Protein AF-A0A968H9P8-F1 (afdb_monomer)

Mean predicted aligned error: 7.25 Å

Solvent-accessible 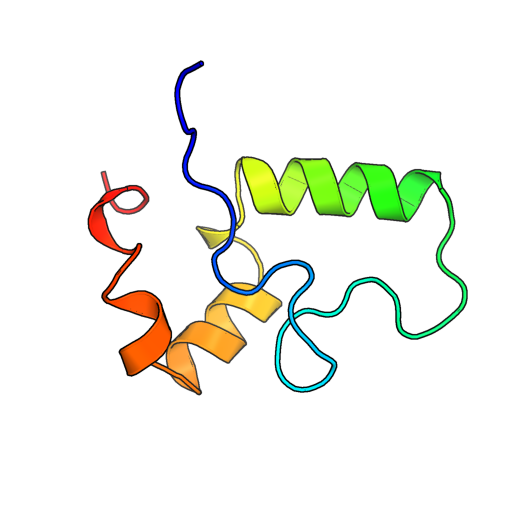surface area (backbone atoms only — not comparable to full-atom values): 4272 Å² total; per-residue (Å²): 134,83,85,69,75,53,44,90,46,61,70,68,39,84,93,62,36,43,85,71,84,67,95,72,54,76,66,54,53,52,51,48,54,53,39,34,48,75,47,30,90,78,30,68,67,49,52,54,46,41,71,76,36,56,81,72,38,71,86,62,58,89,76,76,85,122

Radius of gyration: 12.03 Å; Cα contacts (8 Å, |Δi|>4): 53; chains: 1; bounding box: 29×31×29 Å

Secondary structure (DSSP, 8-state):
-------TTBTS-TTTB-S-SS---HHHHHHHHHHHTT-GGG-HHHHHHHHH-HHHHTTTGGGS--

Structure (mmCIF, N/CA/C/O backbone):
data_AF-A0A968H9P8-F1
#
_entry.id   AF-A0A968H9P8-F1
#
loop_
_atom_site.group_PDB
_atom_site.id
_atom_site.type_symbol
_atom_site.label_atom_id
_atom_site.label_alt_id
_atom_site.label_comp_id
_atom_site.label_asym_id
_atom_site.label_entity_id
_atom_site.label_seq_id
_atom_site.pdbx_PDB_ins_code
_atom_site.Cartn_x
_atom_site.Cartn_y
_atom_site.Cartn_z
_atom_site.occupancy
_atom_site.B_iso_or_equiv
_atom_site.auth_seq_id
_atom_site.auth_comp_id
_atom_site.auth_asym_id
_atom_site.auth_atom_id
_atom_site.pdbx_PDB_model_num
ATOM 1 N N . MET A 1 1 ? -2.514 19.223 7.925 1.00 37.41 1 MET A N 1
ATOM 2 C CA . MET A 1 1 ? -2.183 17.992 7.177 1.00 37.41 1 MET A CA 1
ATOM 3 C C . MET A 1 1 ? -3.160 16.919 7.615 1.00 37.41 1 MET A C 1
ATOM 5 O O . MET A 1 1 ? -2.997 16.346 8.681 1.00 37.41 1 MET A O 1
ATOM 9 N N . THR A 1 2 ? -4.254 16.741 6.881 1.00 47.22 2 THR A N 1
ATOM 10 C CA . THR A 1 2 ? -5.230 15.686 7.168 1.00 47.22 2 THR A CA 1
ATOM 11 C C . THR A 1 2 ? -4.613 14.358 6.746 1.00 47.22 2 THR A C 1
ATOM 13 O O . THR A 1 2 ? -4.403 14.136 5.555 1.00 47.22 2 THR A O 1
ATOM 16 N N . ASN A 1 3 ? -4.279 13.508 7.722 1.00 57.47 3 ASN A N 1
ATOM 17 C CA . ASN A 1 3 ? -3.896 12.113 7.501 1.00 57.47 3 ASN A CA 1
ATOM 18 C C . ASN A 1 3 ? -5.085 11.396 6.855 1.00 57.47 3 ASN A C 1
ATOM 20 O O . ASN A 1 3 ? -5.953 10.863 7.542 1.00 57.47 3 ASN A O 1
ATOM 24 N N . LYS A 1 4 ? -5.176 11.458 5.524 1.00 63.00 4 LYS A N 1
ATOM 25 C CA . LYS A 1 4 ? -6.104 10.611 4.784 1.00 63.00 4 LYS A CA 1
ATOM 26 C C . LYS A 1 4 ? -5.654 9.164 4.980 1.00 63.00 4 LYS A C 1
ATOM 28 O O . LYS A 1 4 ? -4.449 8.917 4.914 1.00 63.00 4 LYS A O 1
ATOM 33 N N . PRO A 1 5 ? -6.585 8.234 5.231 1.00 65.44 5 PRO A N 1
ATOM 34 C CA . PRO A 1 5 ? -6.236 6.832 5.379 1.00 65.44 5 PRO A CA 1
ATOM 35 C C . PRO A 1 5 ? -5.580 6.346 4.081 1.00 65.44 5 PRO A C 1
ATOM 37 O O . PRO A 1 5 ? -6.143 6.485 2.996 1.00 65.44 5 PRO A O 1
ATOM 40 N N . ILE A 1 6 ? -4.360 5.833 4.201 1.00 79.75 6 ILE A N 1
ATOM 41 C CA . ILE A 1 6 ? -3.616 5.178 3.122 1.00 79.75 6 ILE A CA 1
ATOM 42 C C . ILE A 1 6 ? -3.648 3.667 3.353 1.00 79.75 6 ILE A C 1
ATOM 44 O O . ILE A 1 6 ? -3.829 3.220 4.486 1.00 79.75 6 ILE A O 1
ATOM 48 N N . CYS A 1 7 ? -3.438 2.883 2.296 1.00 85.94 7 CYS A N 1
ATOM 49 C CA . CYS A 1 7 ? -3.307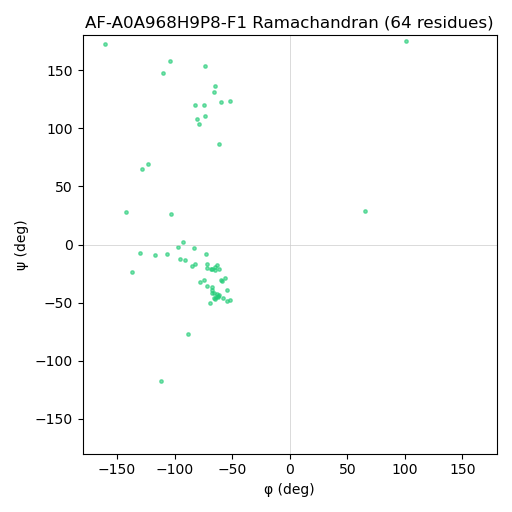 1.432 2.405 1.00 85.94 7 CYS A CA 1
ATOM 50 C C . CYS A 1 7 ? -2.258 1.051 3.474 1.00 85.94 7 CYS A C 1
ATOM 52 O O . CYS A 1 7 ? -1.098 1.449 3.339 1.00 85.94 7 CYS A O 1
ATOM 54 N N . PRO A 1 8 ? -2.612 0.251 4.497 1.00 85.62 8 PRO A N 1
ATOM 55 C CA . PRO A 1 8 ? -1.696 -0.108 5.583 1.00 85.62 8 PRO A CA 1
ATOM 56 C C . PRO A 1 8 ? -0.541 -1.016 5.132 1.00 85.62 8 PRO A C 1
ATOM 58 O O . PRO A 1 8 ? 0.503 -1.058 5.785 1.00 85.62 8 PRO A O 1
ATOM 61 N N . PHE A 1 9 ? -0.708 -1.715 4.008 1.00 86.38 9 PHE A N 1
ATOM 62 C CA . PHE A 1 9 ? 0.282 -2.650 3.471 1.00 86.38 9 PHE A CA 1
ATOM 63 C C . PHE A 1 9 ? 1.206 -2.038 2.414 1.00 86.38 9 PHE A C 1
ATOM 65 O O . PHE A 1 9 ? 2.200 -2.662 2.050 1.00 86.38 9 PHE A O 1
ATOM 72 N N . TYR A 1 10 ? 0.882 -0.843 1.910 1.00 87.00 10 TYR A N 1
ATOM 73 C CA . TYR A 1 10 ? 1.611 -0.212 0.811 1.00 87.00 10 TYR A CA 1
ATOM 74 C C . TYR A 1 10 ? 3.050 0.151 1.205 1.00 87.00 10 TYR A C 1
ATOM 76 O O . TYR A 1 10 ? 3.273 0.790 2.235 1.00 87.00 10 TYR A O 1
ATOM 84 N N . GLY A 1 11 ? 4.011 -0.225 0.356 1.00 82.31 11 GLY A N 1
ATOM 85 C CA . GLY A 1 11 ? 5.426 0.130 0.489 1.00 82.31 11 GLY A CA 1
ATOM 86 C C . GLY A 1 11 ? 6.106 -0.478 1.718 1.00 82.31 11 GLY A C 1
ATOM 87 O O . GLY A 1 11 ? 6.993 0.151 2.290 1.00 82.31 11 GLY A O 1
ATOM 88 N N . LYS A 1 12 ? 5.639 -1.644 2.183 1.00 84.00 12 LYS A N 1
ATOM 89 C CA . LYS A 1 12 ? 6.170 -2.299 3.386 1.00 84.00 12 LYS A CA 1
ATOM 90 C C . LYS A 1 12 ? 7.349 -3.219 3.082 1.00 84.00 12 LYS A C 1
ATOM 92 O O . LYS A 1 12 ? 8.480 -2.876 3.405 1.00 84.00 12 LYS A O 1
ATOM 97 N N . ASN A 1 13 ? 7.073 -4.400 2.550 1.00 82.88 13 ASN A N 1
ATOM 98 C CA . ASN A 1 13 ? 8.056 -5.423 2.211 1.00 82.88 13 ASN A CA 1
ATOM 99 C C . ASN A 1 13 ? 7.445 -6.409 1.206 1.00 82.88 13 ASN A C 1
ATOM 101 O O . ASN A 1 13 ? 6.240 -6.355 0.933 1.00 82.88 13 ASN A O 1
ATOM 105 N N . ASP A 1 14 ? 8.285 -7.301 0.687 1.00 80.19 14 ASP A N 1
ATOM 106 C CA . ASP A 1 14 ? 7.935 -8.284 -0.344 1.00 80.19 14 ASP A CA 1
ATOM 107 C C . ASP A 1 14 ? 6.791 -9.219 0.083 1.00 80.19 14 ASP A C 1
ATOM 109 O O . ASP A 1 14 ? 5.971 -9.614 -0.745 1.00 80.19 14 ASP A O 1
ATOM 113 N N . ASP A 1 15 ? 6.680 -9.519 1.382 1.00 81.88 15 ASP A N 1
ATOM 114 C CA . ASP A 1 15 ? 5.607 -10.354 1.943 1.00 81.88 15 ASP A CA 1
ATOM 115 C C . ASP A 1 15 ? 4.236 -9.651 1.967 1.00 81.88 15 ASP A C 1
ATOM 117 O O . ASP A 1 15 ? 3.194 -10.297 2.121 1.00 81.88 15 ASP A O 1
ATOM 121 N N . LEU A 1 16 ? 4.224 -8.322 1.825 1.00 85.38 16 LEU A N 1
ATOM 122 C CA . LEU A 1 16 ? 3.033 -7.480 1.847 1.00 85.38 16 LEU A CA 1
ATOM 123 C C . LEU A 1 16 ? 2.770 -6.866 0.461 1.00 85.38 16 LEU A C 1
ATOM 125 O O . LEU A 1 16 ? 2.440 -7.568 -0.498 1.00 85.38 16 LEU A O 1
ATOM 129 N N . CYS A 1 17 ? 2.816 -5.536 0.362 1.00 84.94 17 CYS A N 1
ATOM 130 C CA . CYS A 1 17 ? 2.624 -4.792 -0.876 1.00 84.94 17 CYS A CA 1
ATOM 131 C C . CYS A 1 17 ? 3.853 -3.917 -1.121 1.00 84.94 17 CYS A C 1
ATOM 133 O O . CYS A 1 17 ? 3.798 -2.689 -1.003 1.00 84.94 17 CYS A O 1
ATOM 135 N N . ASP A 1 18 ? 4.976 -4.566 -1.433 1.00 82.12 18 ASP A N 1
ATOM 136 C CA . ASP A 1 18 ? 6.101 -3.872 -2.040 1.00 82.12 18 ASP A C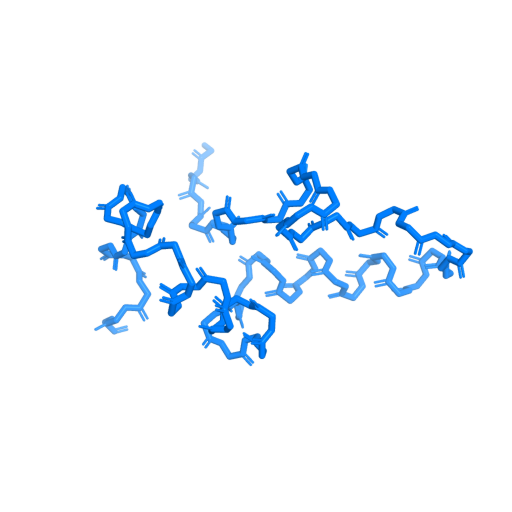A 1
ATOM 137 C C . ASP A 1 18 ? 5.785 -3.565 -3.506 1.00 82.12 18 ASP A C 1
ATOM 139 O O . ASP A 1 18 ? 5.505 -4.441 -4.323 1.00 82.12 18 ASP A O 1
ATOM 143 N N . VAL A 1 19 ? 5.787 -2.279 -3.827 1.00 69.56 19 VAL A N 1
ATOM 144 C CA . VAL A 1 19 ? 5.605 -1.781 -5.191 1.00 69.56 19 VAL A CA 1
ATOM 145 C C . VAL A 1 19 ? 6.912 -1.787 -5.985 1.00 69.56 19 VAL A C 1
ATOM 147 O O . VAL A 1 19 ? 6.894 -1.441 -7.160 1.00 69.56 19 VAL A O 1
ATOM 150 N N . GLY A 1 20 ? 8.036 -2.158 -5.364 1.00 62.00 20 GLY A N 1
ATOM 151 C CA . GLY A 1 20 ? 9.377 -2.091 -5.940 1.00 62.00 20 GLY A CA 1
ATOM 152 C C . GLY A 1 20 ? 9.920 -3.388 -6.544 1.00 62.00 20 GLY A C 1
ATOM 153 O O . GLY A 1 20 ? 11.026 -3.365 -7.086 1.00 62.00 20 GLY A O 1
ATOM 154 N N . CYS A 1 21 ? 9.192 -4.507 -6.491 1.00 63.94 21 CYS A N 1
ATOM 155 C CA . CYS A 1 21 ? 9.702 -5.761 -7.041 1.00 63.94 21 CYS A CA 1
ATOM 156 C C . CYS A 1 21 ? 9.559 -5.798 -8.577 1.00 63.94 21 CYS A C 1
ATOM 158 O O . CYS A 1 21 ? 8.475 -6.017 -9.121 1.00 63.94 21 CYS A O 1
ATOM 160 N N . GLY A 1 22 ? 10.676 -5.585 -9.281 1.00 72.88 22 GLY A N 1
ATOM 161 C CA . GLY A 1 22 ? 10.759 -5.585 -10.746 1.00 72.88 22 GLY A CA 1
ATOM 162 C C . GLY A 1 22 ? 10.778 -4.186 -11.373 1.00 72.88 22 GLY A C 1
ATOM 163 O O . GLY A 1 22 ? 10.672 -3.166 -10.697 1.00 72.88 22 GLY A O 1
ATOM 164 N N . TYR A 1 23 ? 10.953 -4.120 -12.696 1.00 78.38 23 TYR A N 1
ATOM 165 C CA . TYR A 1 23 ? 10.894 -2.850 -13.424 1.00 78.38 23 TYR A CA 1
ATOM 166 C C . TYR A 1 23 ? 9.431 -2.468 -13.658 1.00 78.38 23 TYR A C 1
ATOM 168 O O . TYR A 1 23 ? 8.754 -3.077 -14.486 1.00 78.38 23 TYR A O 1
ATOM 176 N N . ILE A 1 24 ? 8.954 -1.446 -12.950 1.00 83.69 24 ILE A N 1
ATOM 177 C CA . ILE A 1 24 ? 7.659 -0.812 -13.212 1.00 83.69 24 ILE A CA 1
ATOM 178 C C . ILE A 1 24 ? 7.865 0.593 -13.770 1.00 83.69 24 ILE A C 1
ATOM 180 O O . ILE A 1 24 ? 8.843 1.273 -13.446 1.00 83.69 24 ILE A O 1
ATOM 184 N N . SER A 1 25 ? 6.962 1.039 -14.643 1.00 88.75 25 SER A N 1
ATOM 185 C CA . SER A 1 25 ? 7.095 2.366 -15.236 1.00 88.75 25 SER A CA 1
ATOM 186 C C . SER A 1 25 ? 6.752 3.461 -14.212 1.00 88.75 25 SER A C 1
ATOM 188 O O . SER A 1 25 ? 5.923 3.244 -13.323 1.00 88.75 25 SER A O 1
ATOM 190 N N . PRO A 1 26 ? 7.302 4.683 -14.348 1.00 86.75 26 PRO A N 1
ATOM 191 C CA . PRO A 1 26 ? 6.903 5.815 -13.508 1.00 86.75 26 PRO A CA 1
ATOM 192 C C . PRO A 1 26 ? 5.396 6.103 -13.559 1.00 86.75 26 PRO A C 1
ATOM 194 O O . PRO A 1 26 ? 4.821 6.599 -12.591 1.00 86.75 26 PRO A O 1
ATOM 197 N N . HIS A 1 27 ? 4.747 5.788 -14.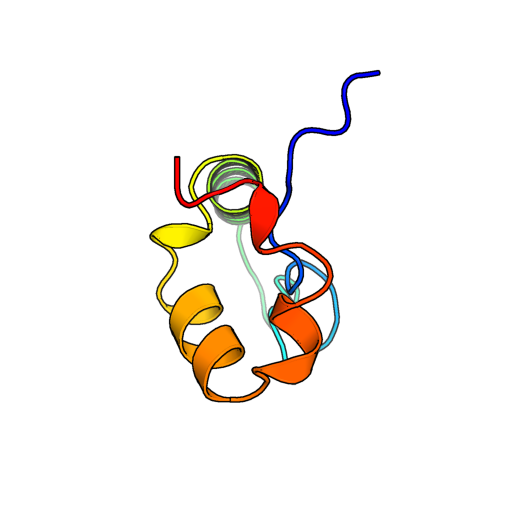684 1.00 88.31 27 HIS A N 1
ATOM 198 C CA . HIS A 1 27 ? 3.299 5.888 -14.827 1.00 88.31 27 HIS A CA 1
ATOM 199 C C . HIS A 1 27 ? 2.578 4.902 -13.897 1.00 88.31 27 HIS A C 1
ATOM 201 O O . HIS A 1 27 ? 1.664 5.305 -13.174 1.00 88.31 27 HIS A O 1
ATOM 207 N N . ASP A 1 28 ? 3.025 3.646 -13.862 1.00 86.88 28 ASP A N 1
ATOM 208 C CA . ASP A 1 28 ? 2.426 2.598 -13.030 1.00 86.88 28 ASP A CA 1
ATOM 209 C C . ASP A 1 28 ? 2.618 2.896 -11.547 1.00 86.88 28 ASP A C 1
ATOM 211 O O . ASP A 1 28 ? 1.655 2.828 -10.788 1.00 86.88 28 ASP A O 1
ATOM 215 N N . VAL A 1 29 ? 3.806 3.361 -11.144 1.00 85.06 29 VAL A N 1
ATOM 216 C CA . VAL A 1 29 ? 4.056 3.861 -9.779 1.00 85.06 29 VAL A CA 1
ATOM 217 C C . VAL A 1 29 ? 3.011 4.912 -9.392 1.00 85.06 29 VAL A C 1
ATOM 219 O O . VAL A 1 29 ? 2.395 4.839 -8.329 1.00 85.06 29 VAL A O 1
ATOM 222 N N . ASN A 1 30 ? 2.763 5.882 -10.275 1.00 86.88 30 ASN A N 1
ATOM 223 C CA . ASN A 1 30 ? 1.827 6.973 -10.016 1.00 86.88 30 ASN A CA 1
ATOM 224 C C . ASN A 1 30 ? 0.373 6.476 -9.926 1.00 86.88 30 ASN A C 1
ATOM 226 O O . ASN A 1 30 ? -0.406 6.966 -9.103 1.00 86.88 30 ASN A O 1
ATOM 230 N N . MET A 1 31 ? 0.003 5.490 -10.749 1.00 86.56 31 MET A N 1
ATOM 231 C CA . MET A 1 31 ? -1.297 4.822 -10.667 1.00 86.56 31 MET A CA 1
ATOM 232 C C . MET A 1 31 ? -1.456 4.063 -9.350 1.00 86.56 31 MET A C 1
ATOM 234 O O . MET A 1 31 ? -2.484 4.220 -8.688 1.00 86.56 31 MET A O 1
ATOM 238 N N . ILE A 1 32 ? -0.436 3.315 -8.924 1.00 87.19 32 ILE A N 1
ATOM 239 C CA . ILE A 1 32 ? -0.493 2.543 -7.683 1.00 87.19 32 ILE A CA 1
ATOM 240 C C . ILE A 1 32 ? -0.589 3.479 -6.474 1.00 87.19 32 ILE A C 1
ATOM 242 O O . ILE A 1 32 ? -1.478 3.296 -5.646 1.00 87.19 32 ILE A O 1
ATOM 246 N N . ILE A 1 33 ? 0.225 4.541 -6.407 1.00 85.44 33 ILE A N 1
ATOM 247 C CA . ILE A 1 33 ? 0.137 5.554 -5.339 1.00 85.44 33 ILE A CA 1
ATOM 248 C C . ILE A 1 33 ? -1.283 6.121 -5.249 1.00 85.44 33 ILE A C 1
ATOM 250 O O . ILE A 1 33 ? -1.864 6.189 -4.163 1.00 85.44 33 ILE A O 1
ATOM 254 N N . ARG A 1 34 ? -1.871 6.521 -6.386 1.00 83.69 34 ARG A N 1
ATOM 255 C CA . ARG A 1 34 ? -3.232 7.082 -6.425 1.00 83.69 34 ARG A CA 1
ATOM 256 C C . ARG A 1 34 ? -4.268 6.080 -5.932 1.00 83.69 34 ARG A C 1
ATOM 258 O O . 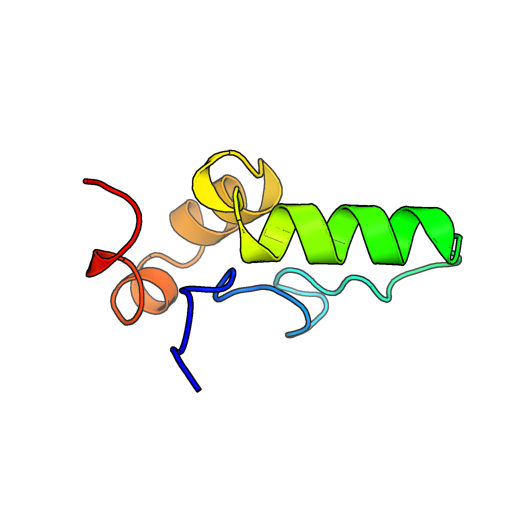ARG A 1 34 ? -5.159 6.465 -5.173 1.00 83.69 34 ARG A O 1
ATOM 265 N N . TYR A 1 35 ? -4.150 4.824 -6.354 1.00 84.31 35 TYR A N 1
ATOM 266 C CA . TYR A 1 35 ? -5.092 3.771 -6.000 1.00 84.31 35 TYR A CA 1
ATOM 267 C C . TYR A 1 35 ? -4.983 3.410 -4.514 1.00 84.31 35 TYR A C 1
ATOM 269 O O . TYR A 1 35 ? -5.971 3.492 -3.782 1.00 84.31 35 TYR A O 1
ATOM 277 N N . CYS A 1 36 ? -3.770 3.148 -4.028 1.00 86.31 36 CYS A N 1
ATOM 278 C CA . CYS A 1 36 ? -3.495 2.813 -2.633 1.00 86.31 36 CYS A CA 1
ATOM 279 C C . CYS A 1 36 ? -3.791 3.960 -1.649 1.00 86.31 36 CYS A C 1
ATOM 281 O O . CYS A 1 36 ? -3.988 3.704 -0.464 1.00 86.31 36 CYS A O 1
ATOM 283 N N . SER A 1 37 ? -3.869 5.211 -2.113 1.00 83.19 37 SER A N 1
ATOM 284 C CA . SER A 1 37 ? -4.191 6.371 -1.263 1.00 83.19 37 SER A CA 1
ATOM 285 C C . SER A 1 37 ? -5.683 6.714 -1.183 1.00 83.19 37 SER A C 1
ATOM 287 O O . SER A 1 37 ? -6.061 7.566 -0.383 1.00 83.19 37 SER A O 1
ATOM 289 N N . LYS A 1 38 ? -6.531 6.160 -2.061 1.00 80.75 38 LYS A N 1
ATOM 290 C CA . LYS A 1 38 ? -7.947 6.576 -2.165 1.00 80.75 38 LYS A CA 1
ATOM 291 C C . LYS A 1 38 ? -8.947 5.434 -2.310 1.00 80.75 38 LYS A C 1
ATOM 293 O O . LYS A 1 38 ? -10.120 5.647 -2.037 1.00 80.75 38 LYS A O 1
ATOM 298 N N . ARG A 1 39 ? -8.514 4.274 -2.804 1.00 83.56 39 ARG A N 1
ATOM 299 C CA . ARG A 1 39 ? -9.377 3.144 -3.185 1.00 83.56 39 ARG A CA 1
ATOM 300 C C . ARG A 1 39 ? -8.746 1.796 -2.843 1.00 83.56 39 ARG A C 1
ATOM 302 O O . ARG A 1 39 ? -8.995 0.795 -3.503 1.00 83.56 39 ARG A O 1
ATOM 3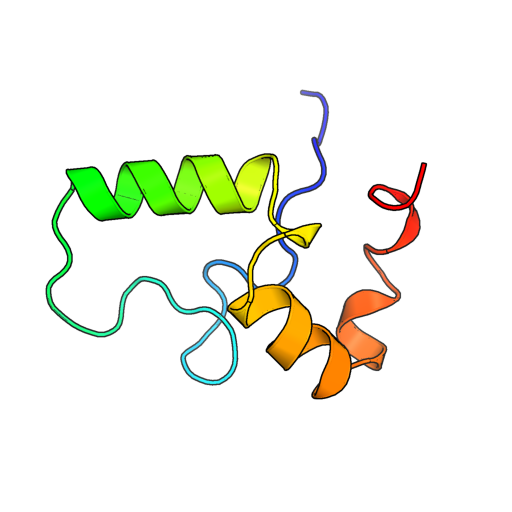09 N N . TYR A 1 40 ? -7.901 1.758 -1.816 1.00 86.00 40 TYR A N 1
ATOM 310 C CA . TYR A 1 40 ? -7.193 0.531 -1.457 1.00 86.00 40 TYR A CA 1
ATOM 311 C C . TYR A 1 40 ? -8.132 -0.586 -0.989 1.00 86.00 40 TYR A C 1
ATOM 313 O O . TYR A 1 40 ? -7.781 -1.747 -1.127 1.00 86.00 40 TYR A O 1
ATOM 321 N N . CYS A 1 41 ? -9.338 -0.258 -0.524 1.00 84.88 41 CYS A N 1
ATOM 322 C CA . CYS A 1 41 ? -10.356 -1.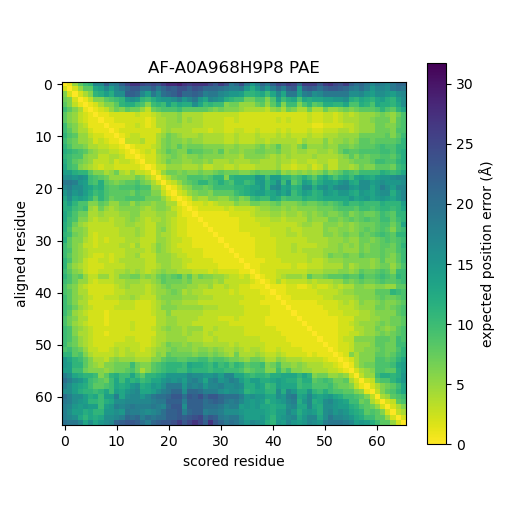239 -0.139 1.00 84.88 41 CYS A CA 1
ATOM 323 C C . CYS A 1 41 ? -10.907 -2.036 -1.337 1.00 84.88 41 CYS A C 1
ATOM 325 O O . CYS A 1 41 ? -11.342 -3.167 -1.159 1.00 84.88 41 CYS A O 1
ATOM 327 N N . ASP A 1 42 ? -10.765 -1.508 -2.560 1.00 85.50 42 ASP A N 1
ATOM 328 C CA . ASP A 1 42 ? -11.047 -2.214 -3.817 1.00 85.50 42 ASP A CA 1
ATOM 329 C C . ASP A 1 42 ? -9.790 -2.910 -4.391 1.00 85.50 42 ASP A C 1
ATOM 331 O O . ASP A 1 42 ? -9.809 -3.432 -5.507 1.00 85.50 42 ASP A O 1
ATOM 335 N N . CYS A 1 43 ? -8.637 -2.844 -3.715 1.00 86.31 43 CYS A N 1
ATOM 336 C CA . CYS A 1 43 ? -7.399 -3.447 -4.207 1.00 86.31 43 CYS A CA 1
ATOM 337 C C . CYS A 1 43 ? -7.378 -4.939 -3.876 1.00 86.31 43 CYS A C 1
ATOM 339 O O . CYS A 1 43 ? -7.352 -5.318 -2.709 1.00 86.31 43 CYS A O 1
ATOM 341 N N . ALA A 1 44 ? -7.291 -5.791 -4.899 1.00 87.06 44 ALA A N 1
ATOM 342 C CA . ALA A 1 44 ? -7.202 -7.240 -4.714 1.00 87.06 44 ALA A CA 1
ATOM 343 C C . ALA A 1 44 ? -6.047 -7.647 -3.780 1.00 87.06 44 ALA A C 1
ATOM 345 O O . ALA A 1 44 ? -6.224 -8.510 -2.926 1.00 87.06 44 ALA A O 1
ATOM 346 N N . LYS A 1 45 ? -4.891 -6.970 -3.879 1.00 86.19 45 LYS A N 1
ATOM 347 C CA . LYS A 1 45 ? -3.736 -7.237 -3.011 1.00 86.19 45 LYS A CA 1
ATOM 348 C C . LYS A 1 45 ? -4.002 -6.851 -1.558 1.00 86.19 45 LYS A C 1
ATOM 350 O O . LYS A 1 45 ? -3.615 -7.575 -0.653 1.00 86.19 45 LYS A O 1
ATOM 355 N N . TYR A 1 46 ? -4.687 -5.733 -1.328 1.00 87.25 46 TYR A N 1
ATOM 356 C CA . TYR A 1 46 ? -5.114 -5.344 0.015 1.00 87.25 46 TYR A CA 1
ATOM 357 C C . TYR A 1 46 ? -6.074 -6.376 0.611 1.00 87.25 46 TYR A C 1
ATOM 359 O O . TYR A 1 46 ? -5.883 -6.776 1.752 1.00 87.25 46 TYR A O 1
ATOM 367 N N . LEU A 1 47 ? -7.062 -6.837 -0.163 1.00 88.00 47 LEU A N 1
ATOM 368 C CA . LEU A 1 47 ? -8.021 -7.851 0.285 1.00 88.00 47 LEU A CA 1
ATOM 369 C C . LEU A 1 47 ? -7.325 -9.180 0.620 1.00 88.00 47 LEU A C 1
ATOM 371 O O . LEU A 1 47 ? -7.580 -9.742 1.680 1.00 88.00 47 LEU A O 1
ATOM 375 N N . GLU A 1 48 ? -6.394 -9.629 -0.228 1.00 89.69 48 GLU A N 1
ATOM 376 C CA . GLU A 1 48 ? -5.558 -10.814 0.023 1.00 89.69 48 GLU A CA 1
ATOM 377 C C . GLU A 1 48 ? -4.757 -10.678 1.331 1.00 89.69 48 GLU A C 1
ATOM 379 O O . GLU A 1 48 ? -4.710 -11.600 2.144 1.00 89.69 48 GLU A O 1
ATOM 384 N N . LEU A 1 49 ? -4.127 -9.521 1.553 1.00 89.06 49 LEU A N 1
ATOM 385 C CA . LEU A 1 49 ? -3.298 -9.276 2.735 1.00 89.06 49 LEU A CA 1
ATOM 386 C C . LEU A 1 49 ? -4.123 -9.062 4.006 1.00 89.06 49 LEU A C 1
ATOM 388 O O . LEU A 1 49 ? -3.672 -9.442 5.082 1.00 89.06 49 LEU A O 1
ATOM 392 N N . CYS A 1 50 ? -5.328 -8.505 3.897 1.00 87.69 50 CYS A N 1
ATOM 393 C CA . CYS A 1 50 ? -6.275 -8.434 5.007 1.00 87.69 50 CYS A CA 1
ATOM 394 C C . CYS A 1 50 ? -6.705 -9.826 5.469 1.00 87.69 50 CYS A C 1
ATOM 396 O O . CYS A 1 50 ? -6.761 -10.065 6.673 1.00 87.69 50 CYS A O 1
ATOM 398 N N . ASP A 1 51 ? -6.979 -10.732 4.528 1.00 87.88 51 ASP A N 1
ATOM 399 C CA . ASP A 1 51 ? -7.343 -12.117 4.835 1.00 87.88 51 ASP A CA 1
ATOM 400 C C . ASP A 1 51 ? -6.162 -12.882 5.456 1.00 87.88 51 ASP A C 1
ATOM 402 O O . ASP A 1 51 ? -6.306 -13.567 6.467 1.00 87.88 51 ASP A O 1
ATOM 406 N N . ARG A 1 52 ? -4.950 -12.683 4.918 1.00 88.25 52 ARG A N 1
ATOM 407 C CA . ARG A 1 52 ? -3.725 -13.327 5.418 1.00 88.25 52 ARG A CA 1
ATOM 408 C C . ARG A 1 52 ? -3.239 -12.770 6.764 1.00 88.25 52 ARG A C 1
ATOM 410 O O . ARG A 1 52 ? -2.707 -13.525 7.576 1.00 88.25 52 ARG A O 1
ATOM 417 N N . TYR A 1 53 ? -3.397 -11.467 7.007 1.00 86.88 53 TYR A N 1
ATOM 418 C CA . TYR A 1 53 ? -2.882 -10.758 8.186 1.00 86.88 53 TYR A CA 1
ATOM 419 C C . TYR A 1 53 ? -3.976 -9.932 8.892 1.00 86.88 53 TYR A C 1
ATOM 421 O O . TYR A 1 53 ? -3.863 -8.703 8.996 1.00 86.88 53 TYR A O 1
ATOM 429 N N . PRO A 1 54 ? -5.009 -10.575 9.469 1.00 78.31 54 PRO A N 1
ATOM 430 C CA . PRO A 1 54 ? -6.146 -9.874 10.073 1.00 78.31 54 PRO A CA 1
ATOM 431 C C . PRO A 1 54 ? -5.733 -8.936 11.220 1.00 78.31 54 PRO A C 1
ATOM 433 O O . PRO A 1 54 ? -6.323 -7.875 11.405 1.00 78.31 54 PRO A O 1
ATOM 436 N N . ASN A 1 55 ? -4.656 -9.266 11.941 1.00 74.81 55 ASN A N 1
ATOM 437 C CA . ASN A 1 55 ? -4.129 -8.459 13.049 1.00 74.81 55 ASN A CA 1
ATOM 438 C C . ASN A 1 55 ? -3.438 -7.155 12.605 1.00 74.81 55 ASN A C 1
ATOM 440 O O . ASN A 1 55 ? -3.276 -6.245 13.415 1.00 74.81 55 ASN A O 1
ATOM 444 N N . GLN A 1 56 ? -3.012 -7.048 11.341 1.00 71.00 56 GLN A N 1
ATOM 445 C CA . GLN A 1 56 ? -2.403 -5.824 10.801 1.00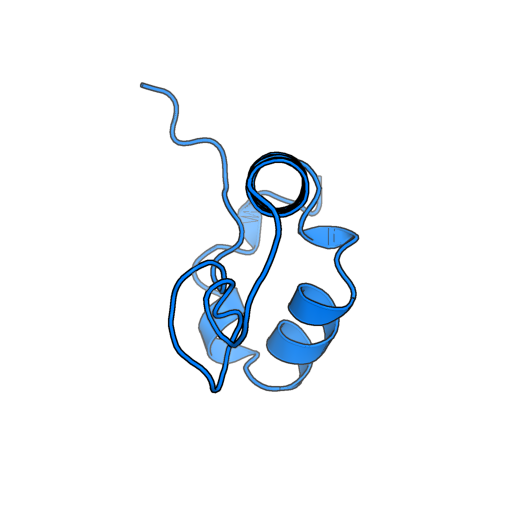 71.00 56 GLN A CA 1
ATOM 446 C C . GLN A 1 56 ? -3.456 -4.819 10.301 1.00 71.00 56 GLN A C 1
ATOM 448 O O . GLN A 1 56 ? -3.171 -3.626 10.194 1.00 71.00 56 GLN A O 1
ATOM 453 N N . HIS A 1 57 ? -4.687 -5.278 10.054 1.00 65.38 57 HIS A N 1
ATOM 454 C CA . HIS 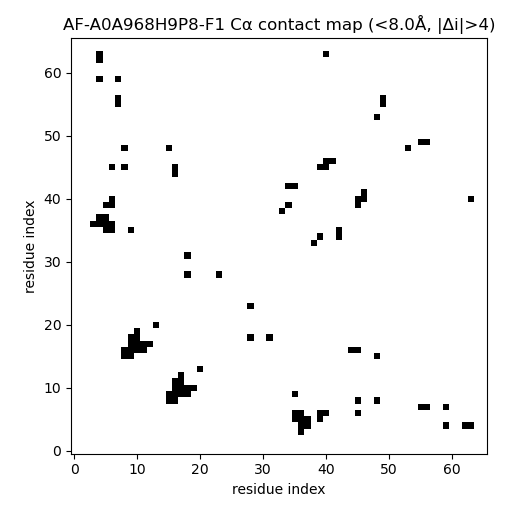A 1 57 ? -5.818 -4.454 9.624 1.00 65.38 57 HIS A CA 1
ATOM 455 C C . HIS A 1 57 ? -6.457 -3.665 10.783 1.00 65.38 57 HIS A C 1
ATOM 457 O O . HIS A 1 57 ? -6.913 -2.532 10.602 1.00 65.38 57 HIS A O 1
ATOM 463 N N . THR A 1 58 ? -6.445 -4.221 11.997 1.00 56.41 58 THR A N 1
ATOM 464 C CA . THR A 1 58 ? -7.187 -3.709 13.165 1.00 56.41 58 THR A CA 1
ATOM 465 C C . THR A 1 58 ? -6.775 -2.300 13.606 1.00 56.41 58 THR A C 1
ATOM 467 O O . THR A 1 58 ? -7.562 -1.600 14.234 1.00 56.41 58 THR A O 1
ATOM 470 N N . LEU A 1 59 ? -5.573 -1.843 13.241 1.00 56.22 59 LEU A N 1
ATOM 471 C CA . LEU A 1 59 ? -5.080 -0.497 13.564 1.00 56.22 59 LEU A CA 1
ATOM 472 C C . LEU A 1 59 ? -5.573 0.597 12.596 1.00 56.22 59 LEU A C 1
ATOM 474 O O . LEU A 1 59 ? -5.498 1.775 12.932 1.00 56.22 59 LEU A O 1
ATOM 478 N N . PHE A 1 60 ? -6.088 0.233 11.415 1.00 56.72 60 PHE A N 1
ATOM 479 C CA . PHE A 1 60 ? -6.446 1.183 10.345 1.00 56.72 60 PHE A CA 1
ATOM 480 C C . PHE A 1 60 ? -7.862 0.981 9.765 1.00 56.72 60 PHE A C 1
ATOM 482 O O . PHE A 1 60 ? -8.343 1.820 9.002 1.00 56.72 60 PHE A O 1
ATOM 489 N N . SER A 1 61 ? -8.558 -0.092 10.156 1.00 53.03 61 SER A N 1
ATOM 490 C CA . SER A 1 61 ? -9.867 -0.512 9.626 1.00 53.03 61 SER A CA 1
ATOM 491 C C . SER A 1 61 ? -11.028 0.467 9.852 1.00 53.03 61 SER A C 1
ATOM 493 O O . SER A 1 61 ? -12.053 0.342 9.185 1.00 53.03 61 SER A O 1
ATOM 495 N N . ALA A 1 62 ? -10.920 1.429 10.771 1.00 52.84 62 ALA A N 1
ATOM 496 C CA . ALA A 1 62 ? -12.052 2.292 11.127 1.00 52.84 62 ALA A CA 1
ATOM 497 C C . ALA A 1 62 ? -12.414 3.342 10.053 1.00 52.84 62 ALA A C 1
ATOM 499 O O . ALA A 1 62 ? -13.424 4.021 10.192 1.00 52.84 62 ALA A O 1
ATOM 500 N N . ALA A 1 63 ? -11.609 3.499 8.995 1.00 53.34 63 ALA A N 1
ATOM 501 C CA . ALA A 1 63 ? -11.730 4.633 8.075 1.00 53.34 63 ALA A CA 1
ATOM 502 C C . ALA A 1 63 ? -12.326 4.318 6.688 1.00 53.34 63 ALA A C 1
ATOM 504 O O . ALA A 1 63 ? -12.563 5.257 5.933 1.00 53.34 63 ALA A O 1
ATOM 505 N N . CYS A 1 64 ? -12.549 3.046 6.328 1.00 54.75 64 CYS A N 1
ATOM 506 C CA . CYS A 1 64 ? -12.924 2.670 4.951 1.00 54.75 64 CYS A CA 1
ATOM 507 C C . CYS A 1 64 ? -14.310 2.015 4.795 1.00 54.75 64 CYS A C 1
ATOM 509 O O . CYS A 1 64 ? -14.761 1.835 3.671 1.00 54.75 64 CYS A O 1
ATOM 511 N N . CYS A 1 65 ? -14.984 1.662 5.895 1.00 48.22 65 CYS A N 1
ATOM 512 C CA . CYS A 1 65 ? -16.286 0.977 5.873 1.00 48.22 65 CYS A CA 1
ATOM 513 C C . CYS A 1 65 ? -17.482 1.903 6.183 1.00 48.22 65 CYS A C 1
ATOM 515 O O . CYS A 1 65 ? -18.485 1.420 6.707 1.00 48.22 65 CYS A O 1
ATOM 517 N N . ALA A 1 66 ? -17.376 3.208 5.912 1.00 46.31 66 ALA A N 1
ATOM 518 C CA . ALA A 1 66 ? -18.475 4.170 6.059 1.00 46.31 66 ALA A CA 1
ATOM 519 C C . ALA A 1 66 ? -18.900 4.734 4.701 1.00 46.31 66 ALA A C 1
ATOM 521 O O . ALA A 1 66 ? -17.993 5.114 3.925 1.00 46.31 66 ALA A O 1
#

Foldseek 3Di:
DPPQQFQLQDCDDPVAHNPPPDDDDPVVVVVCRVCRRPPCVVPPRSVVVCVVCVVSCVVRVPRPPD

Sequence (66 aa):
MTNKPICPFYGKNDDLCDVGCGYISPHDVNMIIRYCSKRYCDCAKYLELCDRYPNQHTLFSAACCA

pLDDT: mean 76.68, std 13.71, range [37.41, 89.69]